Protein AF-A0A968BUD8-F1 (afdb_monomer)

Solvent-accessible surface area (backbone atoms only — not comparable to full-atom values): 6727 Å² total; per-residue (Å²): 138,58,66,67,68,72,46,61,93,57,100,71,88,87,85,84,89,79,58,70,67,58,42,71,73,29,48,97,94,38,79,24,83,61,47,66,52,54,58,46,40,42,69,77,67,41,92,74,79,80,69,73,90,77,52,60,32,61,58,48,52,53,52,60,56,68,72,47,95,66,67,78,47,72,70,55,52,52,49,50,35,66,75,37,68,29,36,66,68,58,42,52,53,53,52,49,54,33,53,78,71,62,72,59,80,105

Radius of gyration: 19.4 Å; Cα contacts (8 Å, |Δi|>4): 68; chains: 1; bounding box: 40×35×46 Å

Sequence (106 aa):
FHLGRQLAGSRILLVGAFRPEEVALGRDGERHPLEPVVNEFQRDSGRVIVNLGQADRKGFVEALLDSAPNRLGPSFRQKLVRQTQGHPLFTVELLRGMQERGDLVQ

pLDDT: mean 88.75, std 6.87, range [59.53, 97.56]

Mean predicted aligned error: 6.28 Å

Structure (mmCIF, N/CA/C/O backbone):
data_AF-A0A968BUD8-F1
#
_entry.id   AF-A0A968BUD8-F1
#
loop_
_atom_site.group_PDB
_atom_site.id
_atom_site.type_symbol
_atom_site.label_atom_id
_atom_site.label_alt_id
_atom_site.label_comp_id
_atom_site.label_asym_id
_atom_site.label_entity_id
_atom_site.label_seq_id
_atom_site.pdbx_PDB_ins_code
_atom_site.Cartn_x
_atom_site.Cartn_y
_atom_site.Cartn_z
_atom_site.occupancy
_atom_site.B_iso_or_equiv
_atom_site.auth_seq_id
_atom_site.auth_comp_id
_atom_site.auth_asym_id
_atom_site.auth_atom_id
_atom_site.pdbx_PDB_model_num
ATOM 1 N N . PHE A 1 1 ? 17.668 -5.127 -20.279 1.00 62.00 1 PHE A N 1
ATOM 2 C CA . PHE A 1 1 ? 17.217 -5.714 -19.002 1.00 62.00 1 PHE A CA 1
ATOM 3 C C . PHE A 1 1 ? 16.549 -7.043 -19.330 1.00 62.00 1 PHE A C 1
ATOM 5 O O . PHE A 1 1 ? 15.889 -7.103 -20.362 1.00 62.00 1 PHE A O 1
ATOM 12 N N . HIS A 1 2 ? 16.828 -8.096 -18.558 1.00 76.00 2 HIS A N 1
ATOM 13 C CA . HIS A 1 2 ? 16.319 -9.462 -18.784 1.00 76.00 2 HIS A CA 1
ATOM 14 C C . HIS A 1 2 ? 15.865 -10.103 -17.467 1.00 76.00 2 HIS A C 1
ATOM 16 O O . HIS A 1 2 ? 16.027 -11.305 -17.265 1.00 76.00 2 HIS A O 1
ATOM 22 N N . LEU A 1 3 ? 15.392 -9.283 -16.525 1.00 78.50 3 LEU A N 1
ATOM 23 C CA . LEU A 1 3 ? 15.105 -9.745 -15.169 1.00 78.50 3 LEU A CA 1
ATOM 24 C C . LEU A 1 3 ? 13.946 -10.745 -15.178 1.00 78.50 3 LEU A C 1
ATOM 26 O O . LEU A 1 3 ? 14.033 -11.779 -14.525 1.00 78.50 3 LEU A O 1
ATOM 30 N N . GLY A 1 4 ? 12.899 -10.480 -15.965 1.00 74.94 4 GLY A N 1
ATOM 31 C CA . GLY A 1 4 ? 11.767 -11.396 -16.096 1.00 74.94 4 GLY A CA 1
ATOM 32 C C . GLY A 1 4 ? 12.182 -12.724 -16.719 1.00 74.94 4 GLY A C 1
ATOM 33 O O . GLY A 1 4 ? 11.819 -13.786 -16.218 1.00 74.94 4 GLY A O 1
ATOM 34 N N . ARG A 1 5 ? 13.041 -12.676 -17.743 1.00 78.44 5 ARG A N 1
ATOM 35 C CA . ARG A 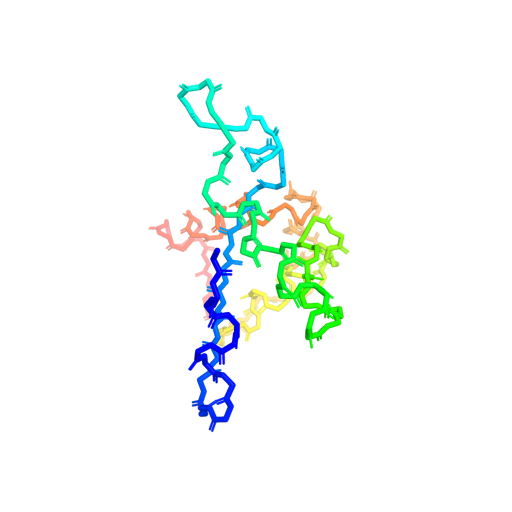1 5 ? 13.601 -13.884 -18.369 1.00 78.44 5 ARG A CA 1
ATOM 36 C C . ARG A 1 5 ? 14.501 -14.695 -17.442 1.00 78.44 5 ARG A C 1
ATOM 38 O O . ARG A 1 5 ? 14.430 -15.917 -17.464 1.00 78.44 5 ARG A O 1
ATOM 45 N N . GLN A 1 6 ? 15.342 -14.045 -16.642 1.00 81.19 6 GLN A N 1
ATOM 46 C CA . GLN A 1 6 ? 16.238 -14.735 -15.708 1.00 81.19 6 GLN A CA 1
ATOM 47 C C . GLN A 1 6 ? 15.491 -15.373 -14.535 1.00 81.19 6 GLN A C 1
ATOM 49 O O . GLN A 1 6 ? 15.946 -16.373 -13.989 1.00 81.19 6 GLN A O 1
ATOM 54 N N . LEU A 1 7 ? 14.340 -14.814 -14.160 1.00 80.88 7 LEU A N 1
ATOM 55 C CA . LEU A 1 7 ? 13.489 -15.350 -13.100 1.00 80.88 7 LEU A CA 1
ATOM 56 C C . LEU A 1 7 ? 12.500 -16.415 -13.601 1.00 80.88 7 LEU A C 1
ATOM 58 O O . LEU A 1 7 ? 11.834 -17.056 -12.785 1.00 80.88 7 LEU A O 1
ATOM 62 N N . ALA A 1 8 ? 12.412 -16.642 -14.915 1.00 77.12 8 ALA A N 1
ATOM 63 C CA . ALA A 1 8 ? 11.522 -17.642 -15.494 1.00 77.12 8 ALA A CA 1
ATOM 64 C C . ALA A 1 8 ? 11.829 -19.043 -14.930 1.00 77.12 8 ALA A C 1
ATOM 66 O O . ALA A 1 8 ? 12.959 -19.522 -14.983 1.00 77.12 8 ALA A O 1
ATOM 67 N N . GLY A 1 9 ? 10.810 -19.700 -14.368 1.00 81.19 9 GLY A N 1
ATOM 68 C CA . GLY A 1 9 ? 10.939 -21.017 -13.727 1.00 81.19 9 GLY A CA 1
ATOM 69 C C . GLY A 1 9 ? 11.274 -20.988 -12.230 1.00 81.19 9 GLY A C 1
ATOM 70 O O . GLY A 1 9 ? 11.234 -22.035 -11.585 1.00 81.19 9 GLY A O 1
ATOM 71 N N . SER A 1 10 ? 11.538 -19.814 -11.647 1.00 85.00 10 SER A N 1
ATOM 72 C CA . SER A 1 10 ? 11.757 -19.662 -10.202 1.00 85.00 10 SER A CA 1
ATOM 73 C C . SER A 1 10 ? 10.438 -19.448 -9.449 1.00 85.00 10 SER A C 1
ATOM 75 O O . SER A 1 10 ? 9.563 -18.714 -9.902 1.00 85.00 10 SER A O 1
ATOM 77 N N . ARG A 1 11 ? 10.290 -20.045 -8.258 1.00 88.12 11 ARG A N 1
ATOM 78 C CA . ARG A 1 11 ? 9.120 -19.840 -7.376 1.00 88.12 11 ARG A CA 1
ATOM 79 C C . ARG A 1 11 ? 9.285 -18.575 -6.529 1.00 88.12 11 ARG A C 1
ATOM 81 O O . ARG A 1 11 ? 9.424 -18.657 -5.313 1.00 88.12 11 ARG A O 1
ATOM 88 N N . ILE A 1 12 ? 9.327 -17.416 -7.182 1.00 87.00 12 ILE A N 1
ATOM 89 C CA . ILE A 1 12 ? 9.533 -16.114 -6.534 1.00 87.00 12 ILE A CA 1
ATOM 90 C C . ILE A 1 12 ? 8.381 -15.178 -6.908 1.00 87.00 12 ILE A C 1
ATOM 92 O O . ILE A 1 12 ? 7.998 -15.099 -8.073 1.00 87.00 12 ILE A O 1
ATOM 96 N N . LEU A 1 13 ? 7.850 -14.452 -5.920 1.00 86.88 13 LEU A N 1
ATOM 97 C CA . LEU A 1 13 ? 6.917 -13.346 -6.128 1.00 86.88 13 LEU A CA 1
ATOM 98 C C . LEU A 1 13 ? 7.673 -12.024 -5.967 1.00 86.88 13 LEU A C 1
ATOM 100 O O . LEU A 1 13 ? 8.189 -11.735 -4.890 1.00 86.88 13 LEU A O 1
ATOM 104 N N . LEU A 1 14 ? 7.716 -11.219 -7.028 1.00 85.62 14 LEU A N 1
ATOM 105 C CA . LEU A 1 14 ? 8.259 -9.864 -6.985 1.00 85.62 14 LEU A CA 1
ATOM 106 C C . LEU A 1 14 ? 7.107 -8.862 -6.873 1.00 85.62 14 LEU A C 1
ATOM 108 O O . LEU A 1 14 ? 6.220 -8.842 -7.724 1.00 85.62 14 LEU A O 1
ATOM 112 N N . VAL A 1 15 ? 7.139 -8.015 -5.845 1.00 90.62 15 VAL A N 1
ATOM 113 C CA . VAL A 1 15 ? 6.188 -6.910 -5.669 1.00 90.62 15 VAL A CA 1
ATOM 114 C C . VAL A 1 15 ? 6.969 -5.605 -5.635 1.00 90.62 15 VAL A C 1
ATOM 116 O O . VAL A 1 15 ? 7.924 -5.470 -4.874 1.00 90.62 15 VAL A O 1
ATOM 119 N N . GLY A 1 16 ? 6.562 -4.647 -6.464 1.00 89.69 16 GLY A N 1
ATOM 120 C CA . GLY A 1 16 ? 7.134 -3.306 -6.499 1.00 89.69 16 GLY A CA 1
ATOM 121 C C . GLY A 1 16 ? 6.032 -2.258 -6.448 1.00 89.69 16 GLY A C 1
ATOM 122 O O . GLY A 1 16 ? 5.032 -2.374 -7.154 1.00 89.69 16 GLY A O 1
ATOM 123 N N . ALA A 1 17 ? 6.228 -1.232 -5.625 1.00 91.62 17 ALA A N 1
ATOM 124 C CA . ALA A 1 17 ? 5.392 -0.041 -5.606 1.00 91.62 17 ALA A CA 1
ATOM 125 C C . ALA A 1 17 ? 6.183 1.120 -6.214 1.00 91.62 17 ALA A C 1
ATOM 127 O O . ALA A 1 17 ? 7.326 1.364 -5.832 1.00 91.62 17 ALA A O 1
ATOM 128 N N . PHE A 1 18 ? 5.584 1.819 -7.171 1.00 90.94 18 PHE A N 1
ATOM 129 C CA . PHE A 1 18 ? 6.179 2.979 -7.826 1.00 90.94 18 PHE A CA 1
ATOM 130 C C . PHE A 1 18 ? 5.080 3.957 -8.239 1.00 90.94 18 PHE A C 1
ATOM 132 O O . PHE A 1 18 ? 3.920 3.565 -8.396 1.00 90.94 18 PHE A O 1
ATOM 139 N N . ARG A 1 19 ? 5.444 5.226 -8.430 1.00 89.25 19 ARG A N 1
ATOM 140 C CA . ARG A 1 19 ? 4.561 6.220 -9.042 1.00 89.25 19 ARG A CA 1
ATOM 141 C C . ARG A 1 19 ? 4.772 6.222 -10.557 1.00 89.25 19 ARG A C 1
ATOM 143 O O . ARG A 1 19 ? 5.912 6.412 -10.988 1.00 89.25 19 ARG A O 1
ATOM 150 N N . PRO A 1 20 ? 3.729 5.992 -11.374 1.00 88.44 20 PRO A N 1
ATOM 151 C CA . PRO A 1 20 ? 3.862 5.998 -12.830 1.00 88.44 20 PRO A CA 1
ATOM 152 C C . PRO A 1 20 ? 4.471 7.295 -13.371 1.00 88.44 20 PRO A C 1
ATOM 154 O O . PRO A 1 20 ? 5.248 7.257 -14.320 1.00 88.44 20 PRO A O 1
ATOM 157 N N . GLU A 1 21 ? 4.164 8.425 -12.736 1.00 89.25 21 GLU A N 1
ATOM 158 C CA . GLU A 1 21 ? 4.642 9.750 -13.124 1.00 89.25 21 GLU A CA 1
ATOM 159 C C . GLU A 1 21 ? 6.154 9.889 -12.911 1.00 89.25 21 GLU A C 1
ATOM 161 O O . GLU A 1 21 ? 6.842 10.422 -13.773 1.00 89.25 21 GLU A O 1
ATOM 166 N N . GLU A 1 22 ? 6.695 9.356 -11.810 1.00 88.69 22 GLU A N 1
ATOM 167 C CA . GLU A 1 22 ? 8.143 9.364 -11.538 1.00 88.69 22 GLU A CA 1
ATOM 168 C C . GLU A 1 22 ? 8.905 8.475 -12.528 1.00 88.69 22 GLU A C 1
ATOM 170 O O . GLU A 1 22 ? 9.990 8.829 -12.982 1.00 88.69 22 GLU A O 1
ATOM 175 N N . VAL A 1 23 ? 8.321 7.338 -12.918 1.00 89.44 23 VAL A N 1
ATOM 176 C CA . VAL A 1 23 ? 8.922 6.465 -13.936 1.00 89.44 23 VAL A CA 1
ATOM 177 C C . VAL A 1 23 ? 8.904 7.135 -15.312 1.00 89.44 23 VAL A C 1
ATOM 179 O O . VAL A 1 23 ? 9.884 7.025 -16.044 1.00 89.44 23 VAL A O 1
ATOM 182 N N . ALA A 1 24 ? 7.828 7.850 -15.649 1.00 86.75 24 ALA A N 1
ATOM 183 C CA . ALA A 1 24 ? 7.697 8.560 -16.919 1.00 86.75 24 ALA A CA 1
ATOM 184 C C . ALA A 1 24 ? 8.590 9.811 -17.016 1.00 86.75 24 ALA A C 1
ATOM 186 O O . ALA A 1 24 ? 9.075 10.124 -18.100 1.00 86.75 24 ALA A O 1
ATOM 187 N N . LEU A 1 25 ? 8.818 10.518 -15.903 1.00 88.44 25 LEU A N 1
ATOM 188 C CA . LEU A 1 25 ? 9.682 11.706 -15.843 1.00 88.44 25 LEU A CA 1
ATOM 189 C C . LEU A 1 25 ? 11.171 11.385 -16.035 1.00 88.44 25 LEU A C 1
ATOM 191 O O . LEU A 1 25 ? 11.945 12.277 -16.378 1.00 88.44 25 LEU A O 1
ATOM 195 N N . GLY A 1 26 ? 11.573 10.131 -15.825 1.00 86.44 26 GLY A N 1
ATOM 196 C CA . GLY A 1 26 ? 12.976 9.740 -15.864 1.00 86.44 26 GLY A CA 1
ATOM 197 C C . GLY A 1 26 ? 13.723 10.064 -14.568 1.00 86.44 26 GLY A C 1
ATOM 198 O O . GLY A 1 26 ? 13.141 10.446 -13.553 1.00 86.44 26 GLY A O 1
ATOM 199 N N . ARG A 1 27 ? 15.040 9.862 -14.579 1.00 80.88 27 ARG A N 1
ATOM 200 C CA . ARG A 1 27 ? 15.934 10.108 -13.445 1.00 80.88 27 ARG A CA 1
ATOM 201 C C . ARG A 1 27 ? 17.238 10.712 -13.952 1.00 80.88 27 ARG A C 1
ATOM 203 O O . ARG A 1 27 ? 17.853 10.152 -14.849 1.00 80.88 27 ARG A O 1
ATOM 210 N N . ASP A 1 28 ? 17.640 11.846 -13.380 1.00 84.88 28 ASP A N 1
ATOM 211 C CA . ASP A 1 28 ? 18.887 12.551 -13.721 1.00 84.88 28 ASP A CA 1
ATOM 212 C C . ASP A 1 28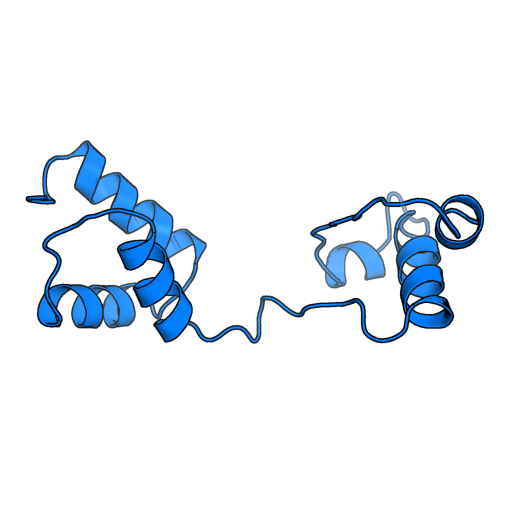 ? 19.017 12.917 -15.218 1.00 84.88 28 ASP A C 1
ATOM 214 O O . ASP A 1 28 ? 20.107 12.918 -15.780 1.00 84.88 28 ASP A O 1
ATOM 218 N N . GLY A 1 29 ? 17.892 13.229 -15.875 1.00 83.75 29 GLY A N 1
ATOM 219 C CA . GLY A 1 29 ? 17.838 13.546 -17.312 1.00 83.75 29 GLY A CA 1
ATOM 220 C C . GLY A 1 29 ? 17.804 12.321 -18.232 1.00 83.75 29 GLY A C 1
ATOM 221 O O . GLY A 1 29 ? 17.649 12.471 -19.440 1.00 83.75 29 GLY A O 1
ATOM 222 N N . GLU A 1 30 ? 17.883 11.122 -17.660 1.00 89.31 30 GLU A N 1
ATOM 223 C CA . GLU A 1 30 ? 17.871 9.849 -18.371 1.00 89.31 30 GLU A CA 1
ATOM 224 C C . GLU A 1 30 ? 16.583 9.063 -18.112 1.00 89.31 30 GLU A C 1
ATOM 226 O O . GLU A 1 30 ? 15.778 9.368 -17.228 1.00 89.31 30 GLU A O 1
ATOM 231 N N . ARG A 1 31 ? 16.387 7.993 -18.882 1.00 86.69 31 ARG A N 1
ATOM 232 C CA . ARG A 1 31 ? 15.254 7.082 -18.708 1.00 86.69 31 ARG A CA 1
ATOM 233 C C . ARG A 1 31 ? 15.262 6.443 -17.316 1.00 86.69 31 ARG A C 1
ATOM 235 O O . ARG A 1 31 ? 16.299 5.975 -16.845 1.00 86.69 31 ARG A O 1
ATOM 242 N N . HIS A 1 32 ? 14.094 6.326 -16.681 1.00 92.12 32 HIS A N 1
ATOM 243 C CA . HIS A 1 32 ? 14.015 5.689 -15.369 1.00 92.12 32 HIS A CA 1
ATOM 244 C C . HIS A 1 32 ? 14.404 4.196 -15.469 1.00 92.12 32 HIS A C 1
ATOM 246 O O . HIS A 1 32 ? 13.839 3.480 -16.301 1.00 92.12 32 HIS A O 1
ATOM 252 N N . PRO A 1 33 ? 15.295 3.661 -14.607 1.00 89.62 33 PRO A N 1
ATOM 253 C CA . PRO A 1 33 ? 15.744 2.265 -14.701 1.00 89.62 33 PRO A CA 1
ATOM 254 C C . PRO A 1 33 ? 14.620 1.223 -14.607 1.00 89.62 33 PRO A C 1
ATOM 256 O O . PRO A 1 33 ? 14.737 0.136 -15.167 1.00 89.62 33 PRO A O 1
ATOM 259 N N . LEU A 1 34 ? 13.518 1.554 -13.923 1.00 90.69 34 LEU A N 1
ATOM 260 C CA . LEU A 1 34 ? 12.326 0.696 -13.850 1.00 90.69 34 LEU A CA 1
ATOM 261 C C . LEU A 1 34 ? 11.507 0.655 -15.141 1.00 90.69 34 LEU A C 1
ATOM 263 O O . LEU A 1 34 ? 10.781 -0.311 -15.348 1.00 90.69 34 LEU A O 1
ATOM 267 N N . GLU A 1 35 ? 11.599 1.655 -16.012 1.00 90.06 35 GLU A N 1
ATOM 268 C CA . GLU A 1 35 ? 10.777 1.704 -17.221 1.00 90.06 35 GLU A CA 1
ATOM 269 C C . GLU A 1 35 ? 10.987 0.484 -18.145 1.00 90.06 35 GLU A C 1
ATOM 271 O O . GLU A 1 35 ? 10.002 -0.164 -18.511 1.00 90.06 35 GLU A O 1
ATOM 276 N N . PRO A 1 36 ? 12.227 0.068 -18.495 1.00 89.81 36 PRO A N 1
ATOM 277 C CA . PRO A 1 36 ? 12.422 -1.158 -19.270 1.00 89.81 36 PRO A CA 1
ATOM 278 C C . PRO A 1 36 ? 11.961 -2.424 -18.532 1.00 89.81 36 PRO A C 1
ATOM 280 O O . PRO A 1 36 ? 11.512 -3.357 -19.191 1.00 89.81 36 PRO A O 1
ATOM 283 N N . VAL A 1 37 ? 12.041 -2.453 -17.197 1.00 89.19 37 VAL A N 1
ATOM 284 C CA . VAL A 1 37 ? 11.640 -3.598 -16.357 1.00 89.19 37 VAL A CA 1
ATOM 285 C C . VAL A 1 37 ? 10.124 -3.772 -16.350 1.00 89.19 37 VAL A C 1
ATOM 287 O O . VAL A 1 37 ? 9.618 -4.866 -16.584 1.00 89.19 37 VAL A O 1
ATOM 290 N N . VAL A 1 38 ? 9.388 -2.681 -16.136 1.00 89.19 38 VAL A N 1
ATOM 291 C CA . VAL A 1 38 ? 7.921 -2.668 -16.162 1.00 89.19 38 VAL A CA 1
ATOM 292 C C . VAL A 1 38 ? 7.411 -3.080 -17.544 1.00 89.19 38 VAL A C 1
ATOM 294 O O . VAL A 1 38 ? 6.517 -3.920 -17.638 1.00 89.19 38 VAL A O 1
ATOM 297 N N . ASN A 1 39 ? 8.023 -2.567 -18.616 1.00 88.50 39 ASN A N 1
ATOM 298 C CA . ASN A 1 39 ? 7.644 -2.917 -19.987 1.00 88.50 39 ASN A CA 1
ATOM 299 C C . ASN A 1 39 ? 7.967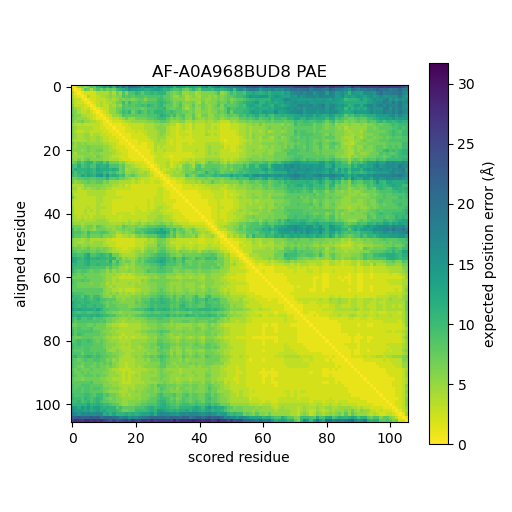 -4.378 -20.346 1.00 88.50 39 ASN A C 1
ATOM 301 O O . ASN A 1 39 ? 7.292 -4.960 -21.194 1.00 88.50 39 ASN A O 1
ATOM 305 N N . GLU A 1 40 ? 9.022 -4.967 -19.775 1.00 89.06 40 GLU A N 1
ATOM 306 C CA . GLU A 1 40 ? 9.329 -6.400 -19.913 1.00 89.06 40 GLU A CA 1
ATOM 307 C C . GLU A 1 40 ? 8.241 -7.237 -19.227 1.00 89.06 40 GLU A C 1
ATOM 309 O O . GLU A 1 40 ? 7.589 -8.046 -19.883 1.00 89.06 40 GLU A O 1
ATOM 314 N N . PHE A 1 41 ? 7.956 -6.975 -17.948 1.00 87.81 41 PHE A N 1
ATOM 315 C CA 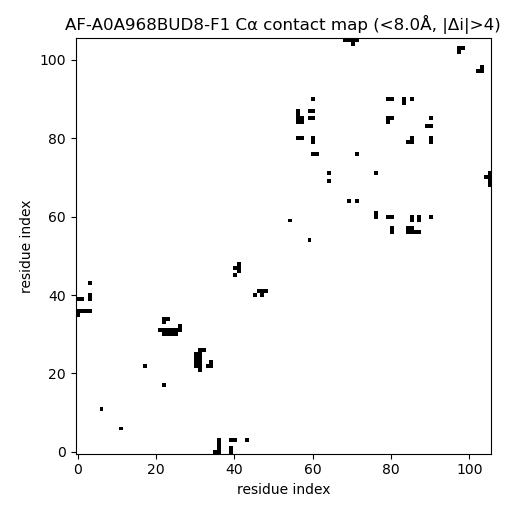. PHE A 1 41 ? 6.967 -7.747 -17.192 1.00 87.81 41 PHE A CA 1
ATOM 316 C C . PHE A 1 41 ? 5.539 -7.625 -17.736 1.00 87.81 41 PHE A C 1
ATOM 318 O O . PHE A 1 41 ? 4.817 -8.617 -17.768 1.00 87.81 41 PHE A O 1
ATOM 325 N N . GLN A 1 42 ? 5.123 -6.447 -18.209 1.00 87.12 42 GLN A N 1
ATOM 326 C CA . GLN A 1 42 ? 3.809 -6.293 -18.845 1.00 87.12 42 GLN A CA 1
ATOM 327 C C . GLN A 1 42 ? 3.681 -7.108 -20.137 1.00 87.12 42 GLN A C 1
ATOM 329 O O . GLN A 1 42 ? 2.612 -7.648 -20.419 1.00 87.12 42 GLN A O 1
ATOM 334 N N . ARG A 1 43 ? 4.762 -7.199 -20.924 1.00 87.06 43 ARG A N 1
ATOM 335 C CA . ARG A 1 43 ? 4.771 -7.969 -22.174 1.00 87.06 43 ARG A CA 1
ATOM 336 C C . ARG A 1 43 ? 4.794 -9.470 -21.917 1.00 87.06 43 ARG A C 1
ATOM 338 O O . ARG A 1 43 ? 4.003 -10.187 -22.520 1.00 87.06 43 ARG A O 1
ATOM 345 N N . ASP A 1 44 ? 5.655 -9.924 -21.012 1.00 85.12 44 ASP A N 1
ATOM 346 C CA . ASP A 1 44 ? 5.928 -11.353 -20.833 1.00 85.12 44 ASP A CA 1
ATOM 347 C C . ASP A 1 44 ? 4.981 -12.023 -19.821 1.00 85.12 44 ASP A C 1
ATOM 349 O O . ASP A 1 44 ? 4.735 -13.223 -19.904 1.00 85.12 44 ASP A O 1
ATOM 353 N N . SER A 1 45 ? 4.440 -11.272 -18.855 1.00 79.88 45 SER A N 1
ATOM 354 C CA . SER A 1 45 ? 3.579 -11.794 -17.776 1.00 79.88 45 SER A CA 1
ATOM 355 C C . SER A 1 45 ? 2.137 -11.266 -17.822 1.00 79.88 45 SER A C 1
ATOM 357 O O . SER A 1 45 ? 1.320 -11.613 -16.968 1.00 79.88 45 SER A O 1
ATOM 359 N N . GLY A 1 46 ? 1.794 -10.443 -18.818 1.00 80.88 46 GLY A N 1
ATOM 360 C CA . GLY A 1 46 ? 0.447 -9.904 -19.007 1.00 80.88 46 GLY A CA 1
ATOM 361 C C . GLY A 1 46 ? 0.079 -8.806 -18.002 1.00 80.88 46 GLY A C 1
ATOM 362 O O . GLY A 1 46 ? 0.866 -7.904 -17.710 1.00 80.88 46 GLY A O 1
ATOM 363 N N . ARG A 1 47 ? -1.157 -8.835 -17.478 1.00 78.19 47 ARG A N 1
ATOM 364 C CA . ARG A 1 47 ? -1.675 -7.787 -16.579 1.00 78.19 47 ARG A CA 1
ATOM 365 C C . ARG A 1 47 ? -1.130 -7.950 -15.155 1.00 78.19 47 ARG A C 1
ATOM 367 O O . ARG A 1 47 ? -1.817 -8.446 -14.271 1.00 78.19 47 ARG A O 1
ATOM 374 N N . VAL A 1 48 ? 0.094 -7.474 -14.946 1.00 86.31 48 VAL A N 1
ATOM 375 C CA . VAL A 1 48 ? 0.807 -7.504 -13.653 1.00 86.31 48 VAL A CA 1
ATOM 376 C C . VAL A 1 48 ? 0.774 -6.179 -12.881 1.00 86.31 48 VAL A C 1
ATOM 378 O O . VAL A 1 48 ? 1.299 -6.096 -11.775 1.00 86.31 48 VAL A O 1
ATOM 381 N N . ILE A 1 49 ? 0.164 -5.129 -13.442 1.00 88.88 49 ILE A N 1
ATOM 382 C CA . ILE A 1 49 ? 0.038 -3.824 -12.780 1.00 88.88 49 ILE A CA 1
ATOM 383 C C . ILE A 1 49 ? -1.307 -3.701 -12.072 1.00 88.88 49 ILE A C 1
ATOM 385 O O . ILE A 1 49 ? -2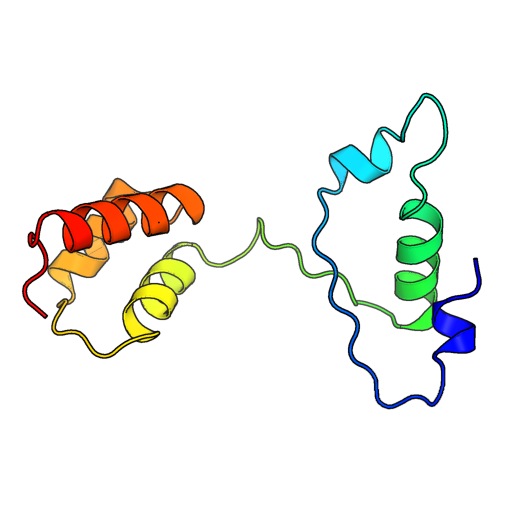.371 -3.811 -12.689 1.00 88.88 49 ILE A O 1
ATOM 389 N N . VAL A 1 50 ? -1.237 -3.387 -10.780 1.00 89.06 50 VAL A N 1
ATOM 390 C CA . VAL A 1 50 ? -2.384 -3.056 -9.936 1.00 89.06 50 VAL A CA 1
ATOM 391 C C . VAL A 1 50 ? -2.386 -1.550 -9.691 1.00 89.06 50 VAL A C 1
ATOM 393 O O . VAL A 1 50 ? -1.460 -1.009 -9.091 1.00 89.06 50 VAL A O 1
ATOM 396 N N . ASN A 1 51 ? -3.425 -0.855 -10.161 1.00 87.88 51 ASN A N 1
ATOM 397 C CA . ASN A 1 51 ? -3.582 0.575 -9.905 1.00 87.88 51 ASN A CA 1
ATOM 398 C C . ASN A 1 51 ? -4.217 0.792 -8.523 1.00 87.88 51 ASN A C 1
ATOM 400 O O . ASN A 1 51 ? -5.427 0.637 -8.360 1.00 87.88 51 ASN A O 1
ATOM 404 N N . LEU A 1 52 ? -3.398 1.185 -7.546 1.00 83.94 52 LEU A N 1
ATOM 405 C CA . LEU A 1 52 ? -3.845 1.449 -6.175 1.00 83.94 52 LEU A CA 1
ATOM 406 C C . LEU A 1 52 ? -4.747 2.691 -6.057 1.00 83.94 52 LEU A C 1
ATOM 408 O O . LEU A 1 52 ? -5.547 2.778 -5.131 1.00 83.94 52 LEU A O 1
ATOM 412 N N . GLY A 1 53 ? -4.668 3.639 -6.998 1.00 80.81 53 GLY A N 1
ATOM 413 C CA . GLY A 1 53 ? -5.499 4.848 -7.007 1.00 80.81 53 GLY A CA 1
ATOM 414 C C . GLY A 1 53 ? -6.971 4.598 -7.357 1.00 80.81 53 GLY A C 1
ATOM 415 O O . GLY A 1 53 ? -7.814 5.445 -7.069 1.00 80.81 53 GLY A O 1
ATOM 416 N N . GLN A 1 54 ? -7.283 3.440 -7.946 1.00 82.88 54 GLN A N 1
ATOM 417 C CA . GLN A 1 54 ? -8.644 3.002 -8.287 1.00 82.88 54 GLN A CA 1
ATOM 418 C C . GLN A 1 54 ? -9.233 2.030 -7.251 1.00 82.88 54 GLN A C 1
ATOM 420 O O . GLN A 1 54 ? -10.288 1.442 -7.482 1.00 82.88 54 GLN A O 1
ATOM 425 N N . ALA A 1 55 ? -8.549 1.820 -6.122 1.00 82.00 55 ALA A N 1
ATOM 426 C CA . ALA A 1 55 ? -9.031 0.937 -5.070 1.00 82.00 55 ALA A CA 1
ATOM 427 C C . ALA A 1 55 ? -10.291 1.499 -4.388 1.00 82.00 55 ALA A C 1
ATOM 429 O O . ALA A 1 55 ? -10.455 2.716 -4.251 1.00 82.00 55 ALA A O 1
ATOM 430 N N . ASP A 1 56 ? -11.164 0.601 -3.920 1.00 88.38 56 ASP A N 1
ATOM 431 C CA . ASP A 1 56 ? -12.331 0.982 -3.126 1.00 88.38 56 ASP A CA 1
ATOM 432 C C . ASP A 1 56 ? -11.878 1.627 -1.811 1.00 88.38 56 ASP A C 1
ATOM 434 O O . ASP A 1 56 ? -11.366 0.974 -0.900 1.00 88.38 56 ASP A O 1
ATOM 438 N N . ARG A 1 57 ? -12.094 2.938 -1.719 1.00 88.81 57 ARG A N 1
ATOM 439 C CA . ARG A 1 57 ? -11.721 3.753 -0.565 1.00 88.81 57 ARG A CA 1
ATOM 440 C C . ARG A 1 57 ? -12.502 3.384 0.686 1.00 88.81 57 ARG A C 1
ATOM 442 O O . ARG A 1 57 ? -11.952 3.448 1.779 1.00 88.81 57 ARG A O 1
ATOM 449 N N . LYS A 1 58 ? -13.776 3.008 0.547 1.00 90.94 58 LYS A N 1
ATOM 450 C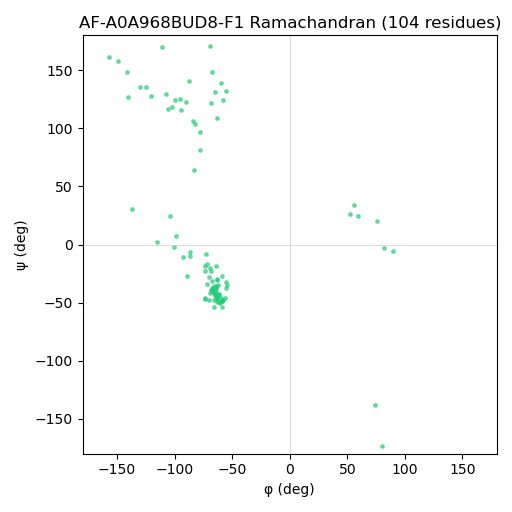 CA . LYS A 1 58 ? -14.588 2.580 1.689 1.00 90.94 58 LYS A CA 1
ATOM 451 C C . LYS A 1 58 ? -14.153 1.187 2.130 1.00 90.94 58 LYS A C 1
ATOM 453 O O . LYS A 1 58 ? -13.894 0.991 3.313 1.00 90.94 58 LYS A O 1
ATOM 458 N N . GLY A 1 59 ? -14.002 0.269 1.177 1.00 92.50 59 GLY A N 1
ATOM 459 C CA . GLY A 1 59 ? -13.467 -1.070 1.413 1.00 92.50 59 GLY A CA 1
ATOM 460 C C . GLY A 1 59 ? -12.094 -1.051 2.086 1.00 92.50 59 GLY A C 1
ATOM 461 O O . GLY A 1 59 ? -11.859 -1.848 2.986 1.00 92.50 59 GLY A O 1
ATOM 462 N N . PHE A 1 60 ? -11.223 -0.096 1.739 1.00 93.00 60 PHE A N 1
ATOM 463 C CA . PHE A 1 60 ? -9.948 0.106 2.430 1.00 93.00 60 PHE A CA 1
ATOM 464 C C . PHE A 1 60 ? -10.131 0.404 3.922 1.00 93.00 60 PHE A C 1
ATOM 466 O O . PHE A 1 60 ? -9.458 -0.213 4.742 1.00 93.00 60 PHE A O 1
ATOM 473 N N . VAL A 1 61 ? -11.029 1.328 4.289 1.00 94.88 61 VAL A N 1
ATOM 474 C CA . VAL A 1 61 ? -11.259 1.664 5.705 1.00 94.88 61 VAL A CA 1
ATOM 475 C C . VAL A 1 61 ? -11.796 0.455 6.467 1.00 94.88 61 VAL A C 1
ATOM 477 O O . VAL A 1 61 ? -11.309 0.165 7.554 1.00 94.88 61 VAL A O 1
ATOM 480 N N . GLU A 1 62 ? -12.760 -0.269 5.895 1.00 94.56 62 GLU A N 1
ATOM 481 C CA . GLU A 1 62 ? -13.312 -1.482 6.513 1.00 94.56 62 GLU A CA 1
ATOM 482 C C . GLU A 1 62 ? -12.223 -2.546 6.718 1.00 94.56 62 GLU A C 1
ATOM 484 O O . GLU A 1 62 ? -12.014 -3.001 7.840 1.00 94.56 62 GLU A O 1
ATOM 489 N N . ALA A 1 63 ? -11.451 -2.857 5.671 1.00 94.44 63 ALA A N 1
ATOM 490 C CA . ALA A 1 63 ? -10.370 -3.839 5.731 1.00 94.44 63 ALA A CA 1
ATOM 491 C C . ALA A 1 63 ? -9.241 -3.428 6.690 1.00 94.44 63 ALA A C 1
ATOM 493 O O . ALA A 1 63 ? -8.662 -4.279 7.364 1.00 94.44 63 ALA A O 1
ATOM 494 N N . LEU A 1 64 ? -8.929 -2.131 6.776 1.00 94.88 64 LEU A N 1
ATOM 495 C CA . LEU A 1 64 ? -7.952 -1.608 7.727 1.00 94.88 64 LEU A CA 1
ATOM 496 C C . LEU A 1 64 ? -8.418 -1.838 9.164 1.00 94.88 64 LEU A C 1
ATOM 498 O O . LEU A 1 64 ? -7.633 -2.300 9.988 1.00 94.88 64 LEU A O 1
ATOM 502 N N . LEU A 1 65 ? -9.679 -1.536 9.474 1.00 94.75 65 LEU A N 1
ATOM 503 C CA . LEU A 1 65 ? -10.213 -1.767 10.813 1.00 94.75 65 LEU A CA 1
ATOM 504 C C . LEU A 1 65 ? -10.276 -3.264 11.126 1.00 94.75 65 LEU A C 1
ATOM 506 O O . LEU A 1 65 ? -9.884 -3.664 12.214 1.00 94.75 65 LEU A O 1
ATOM 510 N N . ASP A 1 66 ? -10.679 -4.097 10.168 1.00 95.25 66 ASP A N 1
ATOM 511 C CA . ASP A 1 66 ? -10.774 -5.553 10.339 1.00 95.25 66 ASP A CA 1
ATOM 512 C C . ASP A 1 66 ? -9.411 -6.265 10.382 1.00 95.25 66 ASP A C 1
ATOM 514 O O . ASP A 1 66 ? -9.346 -7.446 10.724 1.00 95.25 66 ASP A O 1
ATOM 518 N N . SER A 1 67 ? -8.309 -5.560 10.095 1.00 94.75 67 SER A N 1
ATOM 519 C CA . SER A 1 67 ? -6.949 -6.113 10.186 1.00 94.75 67 SER A CA 1
ATOM 520 C C . SER A 1 67 ? -6.535 -6.498 11.613 1.00 94.75 67 SER A C 1
ATOM 522 O O . SER A 1 67 ? -5.604 -7.284 11.791 1.00 94.75 67 SER A O 1
ATOM 524 N N . ALA A 1 68 ? -7.236 -5.978 12.625 1.00 89.88 68 ALA A N 1
ATOM 525 C CA . ALA A 1 68 ? -7.051 -6.332 14.025 1.00 89.88 68 ALA A CA 1
ATOM 526 C C . ALA A 1 68 ? -8.401 -6.393 14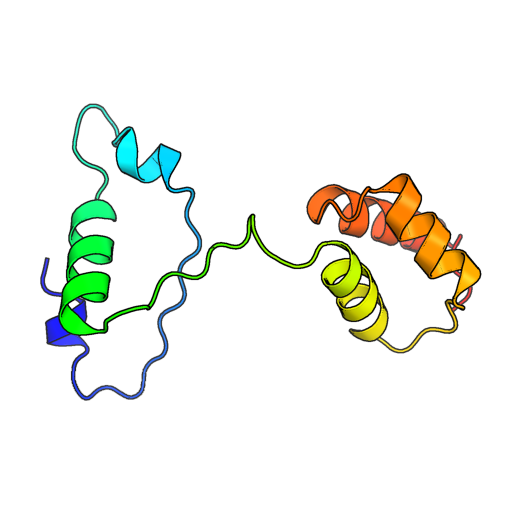.768 1.00 89.88 68 ALA A C 1
ATOM 528 O O . ALA A 1 68 ? -9.308 -5.614 14.461 1.00 89.88 68 ALA A O 1
ATOM 529 N N . PRO A 1 69 ? -8.551 -7.261 15.788 1.00 91.12 69 PRO A N 1
ATOM 530 C CA . PRO A 1 69 ? -9.751 -7.286 16.622 1.00 91.12 69 PRO A CA 1
ATOM 531 C C . PRO A 1 69 ? -10.048 -5.911 17.238 1.00 91.12 69 PRO A C 1
ATOM 533 O O . PRO A 1 69 ? -9.163 -5.268 17.798 1.00 91.12 69 PRO A O 1
ATOM 536 N N . ASN A 1 70 ? -11.297 -5.457 17.136 1.00 91.81 70 ASN A N 1
ATOM 537 C CA . ASN A 1 70 ? -11.745 -4.173 17.671 1.00 91.81 70 ASN A CA 1
ATOM 538 C C . ASN A 1 70 ? -13.263 -4.171 17.909 1.00 91.81 70 ASN A C 1
ATOM 540 O O . ASN A 1 70 ? -13.996 -4.971 17.326 1.00 91.81 70 ASN A O 1
ATOM 544 N N . ARG A 1 71 ? -13.746 -3.231 18.726 1.00 91.44 71 ARG A N 1
ATOM 545 C CA . ARG A 1 71 ? -15.180 -2.990 18.975 1.00 91.44 71 ARG A CA 1
ATOM 546 C C . ARG A 1 71 ? -15.715 -1.746 18.253 1.00 91.44 71 ARG A C 1
ATOM 548 O O . ARG A 1 71 ? -16.705 -1.149 18.678 1.00 91.44 71 ARG A O 1
ATOM 555 N N . LEU A 1 72 ? -15.072 -1.330 17.159 1.00 92.75 72 LEU A N 1
ATOM 556 C CA . LEU A 1 72 ? -15.435 -0.118 16.423 1.00 92.75 72 LEU A CA 1
ATOM 557 C C . LEU A 1 72 ? -16.671 -0.384 15.560 1.00 92.75 72 LEU A C 1
ATOM 559 O O . LEU A 1 72 ? -16.601 -0.926 14.454 1.00 92.75 72 LEU A O 1
ATOM 563 N N . GLY A 1 73 ? -17.825 -0.002 16.105 1.00 93.19 73 GLY A N 1
ATOM 564 C CA . GLY A 1 73 ? -19.124 -0.230 15.484 1.00 93.19 73 GLY A CA 1
ATOM 565 C C . GLY A 1 73 ? -19.381 0.608 14.220 1.00 93.19 73 GLY A C 1
ATOM 566 O O . GLY A 1 73 ? -18.650 1.559 13.926 1.00 93.19 73 GLY A O 1
ATOM 567 N N . PRO A 1 74 ? -20.477 0.321 13.490 1.00 94.75 74 PRO A N 1
ATOM 568 C CA . PRO A 1 74 ? -20.764 0.911 12.176 1.00 94.75 74 PRO A CA 1
ATOM 569 C C . PRO A 1 74 ? -20.782 2.446 12.144 1.00 94.75 74 PRO A C 1
ATOM 571 O O . PRO A 1 74 ? -20.403 3.053 11.144 1.00 94.75 74 PRO A O 1
ATOM 574 N N . SER A 1 75 ? -21.197 3.092 13.238 1.00 95.25 75 SER A N 1
ATOM 575 C CA . SER A 1 75 ? -21.235 4.555 13.345 1.00 95.25 75 SER A CA 1
ATOM 576 C C . SER A 1 75 ? -19.837 5.181 13.346 1.00 95.25 75 SER A C 1
ATOM 578 O O . SER A 1 75 ? -19.636 6.222 12.718 1.00 95.25 75 SER A O 1
ATOM 580 N N . PHE A 1 76 ? -18.863 4.545 14.005 1.00 95.00 76 PHE A N 1
ATOM 581 C CA . PHE A 1 76 ? -17.465 4.970 13.974 1.00 95.00 76 PHE A CA 1
ATOM 582 C C . PHE A 1 76 ? -16.897 4.808 12.566 1.00 95.00 76 PHE A C 1
ATOM 584 O O . PHE A 1 76 ? -16.342 5.756 12.014 1.00 95.00 76 PHE A O 1
ATOM 591 N N . ARG A 1 77 ? -17.117 3.641 11.950 1.00 95.12 77 ARG A N 1
ATOM 592 C CA . ARG A 1 77 ? -16.630 3.321 10.600 1.00 95.12 77 ARG A CA 1
ATOM 593 C C . ARG A 1 77 ? -17.133 4.319 9.558 1.00 95.12 77 ARG A C 1
ATOM 595 O O . ARG A 1 77 ? -16.343 4.899 8.819 1.00 95.12 77 ARG A O 1
ATOM 602 N N . GLN A 1 78 ? -18.433 4.623 9.572 1.00 95.88 78 GLN A N 1
ATOM 603 C CA . GLN A 1 78 ? -19.024 5.632 8.686 1.00 95.88 78 GLN A CA 1
ATOM 604 C C . GLN A 1 78 ? -18.435 7.030 8.903 1.00 95.88 78 GLN A C 1
ATOM 606 O O . GLN A 1 78 ? -18.160 7.737 7.931 1.00 95.88 78 GLN A O 1
ATOM 611 N N . LYS A 1 79 ? -18.226 7.441 10.161 1.00 95.94 79 LYS A N 1
ATOM 612 C CA . LYS A 1 79 ? -17.597 8.733 10.471 1.00 95.94 79 LYS A CA 1
ATOM 613 C C . LYS A 1 79 ? -16.154 8.781 9.984 1.00 95.94 79 LYS A C 1
ATOM 615 O O . LYS A 1 79 ? -15.772 9.789 9.399 1.00 95.94 79 LYS A O 1
ATOM 620 N N . LEU A 1 80 ? -15.389 7.707 10.175 1.00 95.69 80 LEU A N 1
ATOM 621 C CA . LEU A 1 80 ? -14.006 7.619 9.721 1.00 95.69 80 LEU A CA 1
ATOM 622 C C . LEU A 1 80 ? -13.930 7.743 8.195 1.00 95.69 80 LEU A C 1
ATOM 624 O O . LEU A 1 80 ? -13.219 8.612 7.702 1.00 95.69 80 LEU A O 1
ATOM 628 N N . VAL A 1 81 ? -14.749 6.980 7.460 1.00 95.81 81 VAL A N 1
ATOM 629 C CA . VAL A 1 81 ? -14.857 7.083 5.993 1.00 95.81 81 VAL A CA 1
ATOM 630 C C . VAL A 1 81 ? -15.207 8.506 5.560 1.00 95.81 81 VAL A C 1
ATOM 632 O O . VAL A 1 81 ? -14.584 9.038 4.646 1.00 95.81 81 VAL A O 1
ATOM 635 N N . ARG A 1 82 ? -16.189 9.147 6.206 1.00 95.56 82 ARG A N 1
ATOM 636 C CA . ARG A 1 82 ? -16.605 10.515 5.866 1.00 95.56 82 ARG A CA 1
ATOM 637 C C . ARG A 1 82 ? -15.499 11.537 6.130 1.00 95.56 82 ARG A C 1
ATOM 639 O O . ARG A 1 82 ? -15.295 12.420 5.304 1.00 95.56 82 ARG A O 1
ATOM 646 N N . GLN A 1 83 ? -14.815 11.425 7.267 1.00 96.06 83 GLN A N 1
ATOM 647 C CA . GLN A 1 83 ? -13.775 12.362 7.685 1.00 96.06 83 GLN A CA 1
ATOM 648 C C . GLN A 1 83 ? -12.535 12.259 6.797 1.00 96.06 83 GLN A C 1
ATOM 650 O O . GLN A 1 83 ? -11.955 13.276 6.432 1.00 96.06 83 GLN A O 1
ATOM 655 N N . THR A 1 84 ? -12.129 11.038 6.448 1.00 95.75 84 THR A N 1
ATOM 656 C CA . THR A 1 84 ? -10.901 10.798 5.681 1.00 95.75 84 THR A CA 1
ATOM 657 C C . THR A 1 84 ? -11.152 10.731 4.181 1.00 95.75 84 THR A C 1
ATOM 659 O O . THR A 1 84 ? -10.201 10.676 3.404 1.00 95.75 84 THR A O 1
ATOM 662 N N . GLN A 1 85 ? -12.424 10.678 3.768 1.00 93.62 85 GLN A N 1
ATOM 663 C CA . GLN A 1 85 ? -12.859 10.350 2.406 1.00 93.62 85 GLN A CA 1
ATOM 664 C C . GLN A 1 85 ? -12.254 9.026 1.899 1.00 93.62 85 GLN A C 1
ATOM 666 O O . GLN A 1 85 ? -12.048 8.837 0.696 1.00 93.62 85 GLN A O 1
ATOM 671 N N . GLY A 1 86 ? -11.910 8.132 2.836 1.00 91.31 86 GLY A N 1
ATOM 672 C CA . GLY A 1 86 ? -11.168 6.894 2.604 1.00 91.31 86 GLY A CA 1
ATOM 673 C C . GLY A 1 86 ? -9.778 7.100 1.992 1.00 91.31 86 GLY A C 1
ATOM 674 O O . GLY A 1 86 ? -9.261 6.208 1.323 1.00 91.31 86 GLY A O 1
ATOM 675 N N . HIS A 1 87 ? -9.164 8.274 2.180 1.00 92.88 87 HIS A N 1
ATOM 676 C CA . HIS A 1 87 ? -7.787 8.519 1.764 1.00 92.88 87 HIS A CA 1
ATOM 677 C C . HIS A 1 87 ? -6.830 7.680 2.633 1.00 92.88 87 HIS A C 1
ATOM 679 O O . HIS A 1 87 ? -6.838 7.864 3.857 1.00 92.88 87 HIS A O 1
ATOM 685 N N . PRO A 1 88 ? -5.996 6.787 2.059 1.00 91.94 88 PRO A N 1
ATOM 686 C CA . PRO A 1 88 ? -5.275 5.785 2.845 1.00 91.94 88 PRO A CA 1
ATOM 687 C C . PRO A 1 88 ? -4.364 6.364 3.926 1.00 91.94 88 PRO A C 1
ATOM 689 O O . PRO A 1 88 ? -4.536 6.049 5.100 1.00 91.94 88 PRO A O 1
ATOM 692 N N . LEU A 1 89 ? -3.463 7.278 3.548 1.00 92.44 89 LEU A N 1
ATOM 693 C CA . LEU A 1 89 ? -2.518 7.889 4.487 1.00 92.44 89 LEU A CA 1
ATOM 694 C C . LEU A 1 89 ? -3.242 8.617 5.624 1.00 92.44 89 LEU A C 1
ATOM 696 O O . LEU A 1 89 ? -2.956 8.386 6.790 1.00 92.44 89 LEU A O 1
ATOM 700 N N . PHE A 1 90 ? -4.234 9.449 5.297 1.00 95.75 90 PHE A N 1
ATOM 701 C CA . PHE A 1 90 ? -4.955 10.211 6.314 1.00 95.75 90 PHE A CA 1
ATOM 702 C C . PHE A 1 90 ? -5.752 9.294 7.251 1.00 95.75 90 PHE A C 1
ATOM 704 O O . PHE A 1 90 ? -5.798 9.535 8.451 1.00 95.75 90 PHE A O 1
ATOM 711 N N . THR A 1 91 ? -6.336 8.214 6.725 1.00 96.25 91 THR A N 1
ATOM 712 C CA . THR A 1 91 ? -7.057 7.230 7.544 1.00 96.25 91 THR A CA 1
ATOM 713 C C . THR A 1 91 ? -6.133 6.541 8.542 1.00 96.25 91 THR A C 1
ATOM 715 O O . THR A 1 91 ? -6.480 6.459 9.719 1.00 96.25 91 THR A O 1
ATOM 718 N N . VAL A 1 92 ? -4.963 6.079 8.089 1.00 95.44 92 VAL A N 1
ATOM 719 C CA . VAL A 1 92 ? -3.977 5.407 8.949 1.00 95.44 92 VAL A CA 1
ATOM 720 C C . VAL A 1 92 ? -3.465 6.356 10.028 1.00 95.44 92 VAL A C 1
ATOM 722 O O . VAL A 1 92 ? -3.510 6.011 11.206 1.00 95.44 92 VAL A O 1
ATOM 725 N N . GLU A 1 93 ? -3.052 7.568 9.655 1.00 97.56 93 GLU A N 1
ATOM 726 C CA . GLU A 1 93 ? -2.503 8.539 10.606 1.00 97.56 93 GLU A CA 1
ATOM 727 C C . GLU A 1 93 ? -3.548 9.018 11.621 1.00 97.56 93 GLU A C 1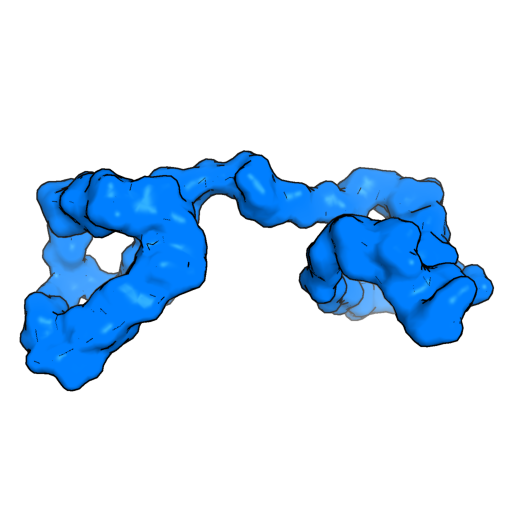
ATOM 729 O O . GLU A 1 93 ? -3.252 9.146 12.809 1.00 97.56 93 GLU A O 1
ATOM 734 N N . LEU A 1 94 ? -4.799 9.231 11.195 1.00 96.44 94 LEU A N 1
ATOM 735 C CA . LEU A 1 94 ? -5.872 9.615 12.111 1.00 96.44 94 LEU A CA 1
ATOM 736 C C . LEU A 1 94 ? -6.163 8.507 13.130 1.00 96.44 94 LEU A C 1
ATOM 738 O O . LEU A 1 94 ? -6.288 8.794 14.322 1.00 96.44 94 LEU A O 1
ATOM 742 N N . LEU A 1 95 ? -6.251 7.252 12.674 1.00 94.81 95 LEU A N 1
ATOM 743 C CA . LEU A 1 95 ? -6.497 6.102 13.543 1.00 94.81 95 LEU A CA 1
ATOM 744 C C . LEU A 1 95 ? -5.341 5.895 14.527 1.00 94.81 95 LEU A C 1
ATOM 746 O O . LEU A 1 95 ? -5.578 5.734 15.724 1.00 94.81 95 LEU A O 1
ATOM 750 N N . ARG A 1 96 ? -4.099 5.967 14.038 1.00 93.94 96 ARG A N 1
ATOM 751 C CA . ARG A 1 96 ? -2.890 5.872 14.858 1.00 93.94 96 ARG A CA 1
ATOM 752 C C . ARG A 1 96 ? -2.843 6.973 15.914 1.00 93.94 96 ARG A C 1
ATOM 754 O O . ARG A 1 96 ? -2.640 6.682 17.087 1.00 93.94 96 ARG A O 1
ATOM 761 N N . GLY A 1 97 ? -3.128 8.217 15.533 1.00 96.25 97 GLY A N 1
ATOM 762 C CA . GLY A 1 97 ? -3.175 9.330 16.478 1.00 96.25 97 GLY A CA 1
ATOM 763 C C . GLY A 1 97 ? -4.252 9.160 17.557 1.00 96.25 97 GLY A C 1
ATOM 764 O O . GLY A 1 97 ? -4.035 9.552 18.700 1.00 96.25 97 GLY A O 1
ATOM 765 N N . MET A 1 98 ? -5.407 8.565 17.231 1.00 94.25 98 MET A N 1
ATOM 766 C CA . MET A 1 98 ? -6.429 8.215 18.231 1.00 94.25 98 MET A CA 1
ATOM 767 C C . MET A 1 98 ? -5.949 7.109 19.182 1.00 94.25 98 MET A C 1
ATOM 769 O O . MET A 1 98 ? -6.200 7.193 20.382 1.00 94.25 98 MET A O 1
ATOM 773 N N . GLN A 1 99 ? -5.240 6.093 18.677 1.00 91.38 99 GLN A N 1
ATOM 774 C CA . GLN A 1 99 ? -4.655 5.029 19.507 1.00 91.38 99 GLN A CA 1
ATOM 775 C C . GLN A 1 99 ? -3.602 5.575 20.472 1.00 91.38 99 GLN A C 1
ATOM 777 O O . GLN A 1 99 ? -3.650 5.276 21.661 1.00 91.38 99 GLN A O 1
ATOM 782 N N . GLU A 1 100 ? -2.688 6.411 19.979 1.00 94.56 100 GLU A N 1
ATOM 783 C CA . GLU A 1 100 ? -1.598 6.992 20.772 1.00 94.56 100 GLU A CA 1
ATOM 784 C C . GLU A 1 100 ? -2.109 7.896 21.907 1.00 94.56 100 GLU A C 1
ATOM 786 O O . GLU A 1 100 ? -1.476 7.978 22.958 1.00 94.56 100 GLU A O 1
ATOM 791 N N . ARG A 1 101 ? -3.275 8.535 21.735 1.00 95.50 101 ARG A N 1
ATOM 792 C CA . ARG A 1 101 ? -3.938 9.331 22.785 1.00 95.50 101 ARG A CA 1
ATOM 793 C C . ARG A 1 101 ? -4.839 8.521 23.721 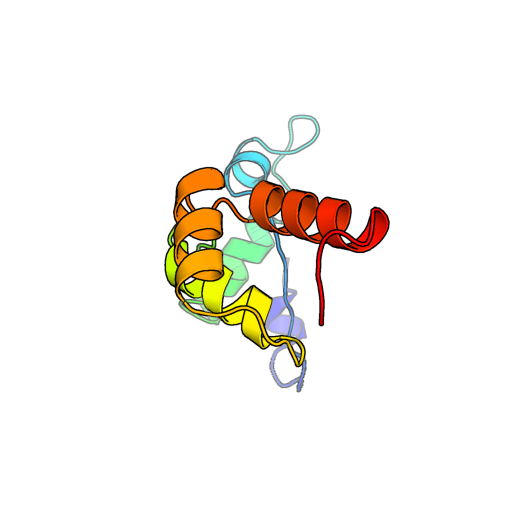1.00 95.50 101 ARG A C 1
ATOM 795 O O . ARG A 1 101 ? -5.292 9.061 24.724 1.00 95.50 101 ARG A O 1
ATOM 802 N N . GLY A 1 102 ? -5.108 7.253 23.406 1.00 90.19 102 GLY A N 1
ATOM 803 C CA . GLY A 1 102 ? -6.063 6.428 24.151 1.00 90.19 102 GLY A CA 1
ATOM 804 C C . GLY A 1 102 ? -7.536 6.754 23.865 1.00 90.19 102 GLY A C 1
ATOM 805 O O . GLY A 1 102 ? -8.402 6.393 24.655 1.00 90.19 102 GLY A O 1
ATOM 806 N N . ASP A 1 103 ? -7.839 7.408 22.739 1.00 89.12 103 ASP A N 1
ATOM 807 C CA . ASP A 1 103 ? -9.211 7.769 22.345 1.00 89.12 103 ASP A CA 1
ATOM 808 C C . ASP A 1 103 ? -10.026 6.550 21.865 1.00 89.12 103 ASP A C 1
ATOM 810 O O . ASP A 1 103 ? -11.256 6.605 21.780 1.00 89.12 103 ASP A O 1
ATOM 814 N N . LEU A 1 104 ? -9.351 5.451 21.503 1.00 85.50 104 LEU A N 1
ATOM 815 C CA . LEU A 1 104 ? -9.996 4.214 21.069 1.00 85.50 104 LEU A CA 1
ATOM 816 C C . LEU A 1 104 ? -10.163 3.255 22.248 1.00 85.50 104 LEU A C 1
ATOM 818 O O . LEU A 1 104 ? -9.187 2.734 22.781 1.00 85.50 104 LEU A O 1
ATOM 822 N N . VAL A 1 105 ? -11.414 2.958 22.598 1.00 67.19 105 VAL A N 1
ATOM 823 C CA . VAL A 1 105 ? -11.742 1.851 23.503 1.00 67.19 105 VAL A CA 1
ATOM 824 C C . VAL A 1 105 ? -11.809 0.573 22.663 1.00 67.19 105 VAL A C 1
ATOM 826 O O . VAL A 1 105 ? -12.733 0.414 21.861 1.00 67.19 105 VAL A O 1
ATOM 829 N N . GLN A 1 106 ? -10.796 -0.290 22.788 1.00 59.53 106 GLN A N 1
ATOM 830 C CA . GLN A 1 106 ? -10.703 -1.561 22.054 1.00 59.53 106 GLN A CA 1
ATOM 831 C C . GLN A 1 106 ? -11.610 -2.653 22.628 1.00 59.53 106 GLN A C 1
ATOM 833 O O . GLN A 1 106 ? -11.741 -2.761 23.868 1.00 59.53 106 GLN A O 1
#

Foldseek 3Di:
DCVVVVCPPPPDDDDDDDDPVDQVVDDPPHHPPCPVVVVVCCVPVNPPDDDPVPDDLLVLLVVVVVVDDAPQDPVNSVVLCVVCVSPPVVSVVVVVVCVVVVVGDD

Secondary structure (DSSP, 8-state):
--HHHHHTT----------HHHHHH-BTTB--THHHHHHHHHHHHSS----GGGS-HHHHHHHHHHTS-----HHHHHHHHHHHTT-HHHHHHHHHHHHHHT----